Protein AF-A0A1J3JF20-F1 (afdb_monomer)

Radius of gyration: 20.69 Å; Cα contacts (8 Å, |Δi|>4): 170; chains: 1; bounding box: 54×25×64 Å

Foldseek 3Di:
DVVVVVLVVLVLLLVLLVLLLVLLQPQKDKDWDQPDQDPNRGDIDIDMDHLVVDVLSVLLNVLSVVSSVVSVVVSVCVVPPPDDDDPVVVVVVNVVVVVVSLVSNVVSLVSLVVVLCCQCPN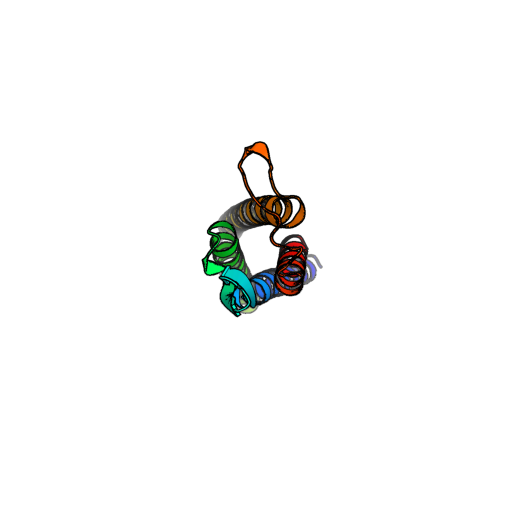DVVVPRDHNCVPVVVSSVSSVSSSVSSVD

Solvent-accessible surface area (backbone atoms only — not comparable to full-atom values): 8088 Å² total; per-residue (Å²): 117,68,64,65,54,52,52,52,52,40,54,48,52,24,51,30,19,44,50,18,23,50,43,36,70,68,34,57,42,76,47,78,39,74,78,46,64,64,90,90,49,72,42,70,46,78,49,71,54,46,36,82,82,38,68,42,49,45,49,30,30,52,37,23,49,53,45,21,50,50,33,50,50,52,51,48,46,61,70,74,53,82,83,79,75,68,63,67,65,56,52,51,53,49,53,52,51,51,51,51,43,53,52,46,40,50,54,24,48,52,44,35,50,53,54,48,49,38,27,64,70,27,37,79,92,78,69,39,68,57,43,33,91,79,40,46,68,44,44,52,42,44,50,53,18,49,53,32,62,75,106

InterPro domains:
  IPR006459 Casparian strip membrane protein [TIGR01569] (7-151)
  IPR006702 Casparian strip membrane protein domain [PF04535] (4-151)
  IPR044173 Casparian strip membrane protein/CASP-like protein [PTHR36488] (7-150)

Structure (mmCIF, N/CA/C/O backbone):
data_AF-A0A1J3JF20-F1
#
_entry.id   AF-A0A1J3JF20-F1
#
loop_
_atom_site.group_PDB
_atom_site.id
_atom_site.type_symbol
_atom_site.label_atom_id
_atom_site.label_alt_id
_atom_site.label_comp_id
_atom_site.label_asym_id
_atom_site.label_entity_id
_atom_site.label_seq_id
_atom_site.pdbx_PDB_ins_code
_atom_site.Cartn_x
_atom_site.Cartn_y
_atom_site.Cartn_z
_atom_site.occupancy
_atom_site.B_iso_or_equiv
_atom_site.auth_seq_id
_atom_site.auth_comp_id
_atom_site.auth_asym_id
_atom_site.auth_atom_id
_atom_site.pdbx_PDB_model_num
ATOM 1 N N . LYS A 1 1 ? -24.031 -6.033 21.534 1.00 54.97 1 LYS A N 1
ATOM 2 C CA . LYS A 1 1 ? -23.790 -6.689 20.221 1.00 54.97 1 LYS A CA 1
ATOM 3 C C . LYS A 1 1 ? -22.855 -5.854 19.329 1.00 54.97 1 LYS A C 1
ATOM 5 O O . LYS A 1 1 ? -21.860 -6.410 18.889 1.00 54.97 1 LYS A O 1
ATOM 10 N N . SER A 1 2 ? -23.063 -4.533 19.178 1.00 74.88 2 SER A N 1
ATOM 11 C CA . SER A 1 2 ? -22.213 -3.661 18.331 1.00 74.88 2 SER A CA 1
ATOM 12 C C . SER A 1 2 ? -20.731 -3.578 18.704 1.00 74.88 2 SER A C 1
ATOM 14 O O . SER A 1 2 ? -19.902 -3.509 17.810 1.00 74.88 2 SER A O 1
ATOM 16 N N . TRP A 1 3 ? -20.364 -3.630 19.992 1.00 76.25 3 TRP A N 1
ATOM 17 C CA . TRP A 1 3 ? -18.948 -3.551 20.390 1.00 76.25 3 TRP A CA 1
ATOM 18 C C . TRP A 1 3 ? -18.120 -4.689 19.783 1.00 76.25 3 TRP A C 1
ATOM 20 O O . TRP A 1 3 ? -17.090 -4.428 19.173 1.00 76.25 3 TRP A O 1
ATOM 30 N N . LYS A 1 4 ? -18.559 -5.949 19.926 1.00 82.94 4 LYS A N 1
ATOM 31 C CA . LYS A 1 4 ? -17.808 -7.116 19.425 1.00 82.94 4 LYS A CA 1
ATOM 32 C C . LYS A 1 4 ? -17.597 -7.055 17.907 1.00 82.94 4 LYS A C 1
ATOM 34 O O . LYS A 1 4 ? -16.527 -7.418 17.440 1.00 82.94 4 LYS A O 1
ATOM 39 N N . LEU A 1 5 ? -18.591 -6.553 17.168 1.00 86.69 5 LEU A N 1
ATOM 40 C CA . LEU A 1 5 ? -18.493 -6.329 15.722 1.00 86.69 5 LEU A CA 1
ATOM 41 C C . LEU A 1 5 ? -17.455 -5.252 15.387 1.00 86.69 5 LEU A C 1
ATOM 43 O O . LEU A 1 5 ? -16.599 -5.473 14.540 1.00 86.69 5 LEU A O 1
ATOM 47 N N . LEU A 1 6 ? -17.486 -4.122 16.096 1.00 84.69 6 LEU A N 1
ATOM 48 C CA . LEU A 1 6 ? -16.543 -3.022 15.887 1.00 84.69 6 LEU A CA 1
ATOM 49 C C . LEU A 1 6 ? -15.099 -3.432 16.212 1.00 84.69 6 LEU A C 1
ATOM 51 O O . LEU A 1 6 ? -14.178 -3.069 15.489 1.00 84.69 6 LEU A O 1
ATOM 55 N N . LEU A 1 7 ? -14.907 -4.238 17.259 1.00 86.94 7 LEU A N 1
ATOM 56 C CA . LEU A 1 7 ? -13.605 -4.816 17.592 1.00 86.94 7 LEU A CA 1
ATOM 57 C C . LEU A 1 7 ? -13.111 -5.760 16.482 1.00 86.94 7 LEU A C 1
ATOM 59 O O . LEU A 1 7 ? -11.956 -5.669 16.080 1.00 86.94 7 LEU A O 1
ATOM 63 N N . GLY A 1 8 ? -13.987 -6.630 15.967 1.00 90.06 8 GLY A N 1
ATOM 64 C CA . GLY A 1 8 ? -13.663 -7.522 14.851 1.00 90.06 8 GLY A CA 1
ATOM 65 C C . GLY A 1 8 ? -13.237 -6.758 13.597 1.00 90.06 8 GLY A C 1
ATOM 66 O O . GLY A 1 8 ? -12.216 -7.092 13.003 1.00 90.06 8 GLY A O 1
ATOM 67 N N . LEU A 1 9 ? -13.954 -5.683 13.253 1.00 90.06 9 LEU A N 1
ATOM 68 C CA . LEU A 1 9 ? -13.617 -4.824 12.116 1.00 90.06 9 LEU A CA 1
ATOM 69 C C . LEU A 1 9 ? -12.249 -4.149 12.286 1.00 90.06 9 LEU A C 1
ATOM 71 O O . LEU A 1 9 ? -11.466 -4.118 11.344 1.00 90.06 9 LEU A O 1
ATOM 75 N N . ARG A 1 10 ? -11.923 -3.651 13.488 1.00 90.62 10 ARG A N 1
ATOM 76 C CA . ARG A 1 10 ? -10.609 -3.039 13.754 1.00 90.62 10 ARG A CA 1
ATOM 77 C C . ARG A 1 10 ? -9.464 -4.039 13.658 1.00 90.62 10 ARG A C 1
ATOM 79 O O . ARG A 1 10 ? -8.410 -3.692 13.139 1.00 90.62 10 ARG A O 1
ATOM 86 N N . ILE A 1 11 ? -9.662 -5.267 14.140 1.00 92.56 11 ILE A N 1
ATOM 87 C CA . ILE A 1 11 ? -8.659 -6.334 14.014 1.00 92.56 11 ILE A CA 1
ATOM 88 C C . ILE A 1 11 ? -8.454 -6.685 12.540 1.00 92.56 11 ILE A C 1
ATOM 90 O O . ILE A 1 11 ? -7.316 -6.792 12.095 1.00 92.56 11 ILE A O 1
ATOM 94 N N . PHE A 1 12 ? -9.540 -6.815 11.778 1.00 93.00 12 PHE A N 1
ATOM 95 C CA . PHE A 1 12 ? -9.461 -7.078 10.346 1.00 93.00 12 PHE A CA 1
ATOM 96 C C . PHE A 1 12 ? -8.708 -5.961 9.608 1.00 93.00 12 PHE A C 1
ATOM 98 O O . PHE A 1 12 ? -7.721 -6.243 8.934 1.00 93.00 12 PHE A O 1
ATOM 105 N N . ALA A 1 13 ? -9.082 -4.697 9.834 1.00 92.19 13 ALA A N 1
ATOM 106 C CA . ALA A 1 13 ? -8.412 -3.539 9.240 1.00 92.19 13 ALA A CA 1
ATOM 107 C C . ALA A 1 13 ? -6.928 -3.444 9.643 1.00 92.19 13 ALA A C 1
ATOM 109 O O . ALA A 1 13 ? -6.071 -3.113 8.823 1.00 92.19 13 ALA A O 1
ATOM 110 N N . PHE A 1 14 ? -6.595 -3.768 10.897 1.00 93.44 14 PHE A N 1
ATOM 111 C CA . PHE A 1 14 ? -5.213 -3.832 11.372 1.00 93.44 14 PHE A CA 1
ATOM 112 C C . PHE A 1 14 ? -4.394 -4.873 10.603 1.00 93.44 14 PHE A C 1
ATOM 114 O O . PHE A 1 14 ? -3.303 -4.563 10.132 1.00 93.44 14 PHE A O 1
ATOM 121 N N . VAL A 1 15 ? -4.923 -6.091 10.455 1.00 94.62 15 VAL A N 1
ATOM 122 C CA . VAL A 1 15 ? -4.239 -7.178 9.741 1.00 94.62 15 VAL A CA 1
ATOM 123 C C . VAL A 1 15 ? -4.104 -6.850 8.255 1.00 94.62 15 VAL A C 1
ATOM 125 O O . VAL A 1 15 ? -3.028 -7.048 7.697 1.00 94.62 15 VAL A O 1
ATOM 128 N N . ALA A 1 16 ? -5.152 -6.311 7.630 1.00 93.81 16 ALA A N 1
ATOM 129 C CA . ALA A 1 16 ? -5.163 -5.942 6.217 1.00 93.81 16 ALA A CA 1
ATOM 130 C C . ALA A 1 16 ? -4.109 -4.867 5.896 1.00 93.81 16 ALA A C 1
ATOM 132 O O . ALA A 1 16 ? -3.237 -5.078 5.051 1.00 93.81 16 ALA A O 1
ATOM 133 N N . THR A 1 17 ? -4.110 -3.759 6.645 1.00 93.81 17 THR A N 1
ATOM 134 C CA . THR A 1 17 ? -3.141 -2.660 6.466 1.00 93.81 17 THR A CA 1
ATOM 135 C C . THR A 1 17 ? -1.711 -3.079 6.808 1.00 93.81 17 THR A C 1
ATOM 137 O O . THR A 1 17 ? -0.770 -2.707 6.104 1.00 93.81 17 THR A O 1
ATOM 140 N N . LEU A 1 18 ? -1.521 -3.911 7.838 1.00 94.50 18 LEU A N 1
ATOM 141 C CA . LEU A 1 18 ? -0.205 -4.451 8.181 1.00 94.50 18 LEU A CA 1
ATOM 142 C C . LEU A 1 18 ? 0.325 -5.378 7.079 1.00 94.50 18 LEU A C 1
ATOM 144 O O . LEU A 1 18 ? 1.479 -5.247 6.672 1.00 94.50 18 LEU A O 1
ATOM 148 N N . ALA A 1 19 ? -0.511 -6.281 6.564 1.00 94.69 19 ALA A N 1
ATOM 149 C CA . ALA A 1 19 ? -0.147 -7.163 5.461 1.00 94.69 19 ALA A CA 1
ATOM 150 C C . ALA A 1 19 ? 0.207 -6.357 4.202 1.00 94.69 19 ALA A C 1
ATOM 152 O O . ALA A 1 19 ? 1.255 -6.597 3.604 1.00 94.69 19 ALA A O 1
ATOM 153 N N . ALA A 1 20 ? -0.600 -5.352 3.850 1.00 93.75 20 ALA A N 1
ATOM 154 C CA . ALA A 1 20 ? 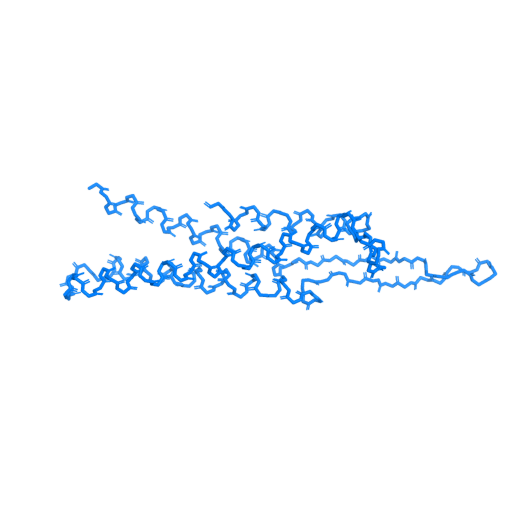-0.333 -4.456 2.726 1.00 93.75 20 ALA A CA 1
ATOM 155 C C . ALA A 1 20 ? 1.021 -3.737 2.865 1.00 93.75 20 ALA A C 1
ATOM 157 O O . ALA A 1 20 ? 1.820 -3.715 1.924 1.00 93.75 20 ALA A O 1
ATOM 158 N N . ALA A 1 21 ? 1.315 -3.195 4.052 1.00 94.19 21 ALA A N 1
ATOM 159 C CA . ALA A 1 21 ? 2.586 -2.534 4.336 1.00 94.19 21 ALA A CA 1
ATOM 160 C C . ALA A 1 21 ? 3.780 -3.497 4.245 1.00 94.19 21 ALA A C 1
ATOM 162 O O . ALA A 1 21 ? 4.804 -3.155 3.649 1.00 94.19 21 ALA A O 1
ATOM 163 N N . ILE A 1 22 ? 3.665 -4.705 4.803 1.00 93.12 22 ILE A N 1
ATOM 164 C CA . ILE A 1 22 ? 4.735 -5.712 4.781 1.00 93.12 22 ILE A CA 1
ATOM 165 C C . ILE A 1 22 ? 5.010 -6.172 3.348 1.00 93.12 22 ILE A C 1
ATOM 167 O O . ILE A 1 22 ? 6.158 -6.139 2.908 1.00 93.12 22 ILE A O 1
ATOM 171 N N . VAL A 1 23 ? 3.973 -6.550 2.596 1.00 93.56 23 VAL A N 1
ATOM 172 C CA . VAL A 1 23 ? 4.133 -7.033 1.216 1.00 93.56 23 VAL A CA 1
ATOM 173 C C . VAL A 1 23 ? 4.776 -5.955 0.343 1.00 93.56 23 VAL A C 1
ATOM 175 O O . VAL A 1 23 ? 5.727 -6.247 -0.379 1.00 93.56 23 VAL A O 1
ATOM 178 N N . MET A 1 24 ? 4.329 -4.698 0.449 1.00 91.88 24 MET A N 1
ATOM 179 C CA . MET A 1 24 ? 4.904 -3.605 -0.338 1.00 91.88 24 MET A CA 1
ATOM 180 C C . MET A 1 24 ? 6.329 -3.230 0.108 1.00 91.88 24 MET A C 1
ATOM 182 O O . MET A 1 24 ? 7.189 -2.992 -0.736 1.00 91.88 24 MET A O 1
ATOM 186 N N . SER A 1 25 ? 6.618 -3.199 1.413 1.00 90.69 25 SER A N 1
ATOM 187 C CA . SER A 1 25 ? 7.952 -2.836 1.933 1.00 90.69 25 SER A CA 1
ATOM 188 C C . SER A 1 25 ? 9.024 -3.892 1.656 1.00 90.69 25 SER A C 1
ATOM 190 O O . SER A 1 25 ? 10.200 -3.566 1.497 1.00 90.69 25 SER A O 1
ATOM 192 N N . LEU A 1 26 ? 8.638 -5.162 1.555 1.00 89.38 26 LEU A N 1
ATOM 193 C CA . LEU A 1 26 ? 9.545 -6.239 1.166 1.00 89.38 26 LEU A CA 1
ATOM 194 C C . LEU A 1 26 ? 9.635 -6.410 -0.355 1.00 89.38 26 LEU A C 1
ATOM 196 O O . LEU A 1 26 ? 10.425 -7.231 -0.830 1.00 89.38 26 LEU A O 1
ATOM 200 N N . ASN A 1 27 ? 8.876 -5.623 -1.125 1.00 88.38 27 ASN A N 1
ATOM 201 C CA . ASN A 1 27 ? 8.810 -5.761 -2.567 1.00 88.38 27 ASN A CA 1
ATOM 202 C C . ASN A 1 27 ? 10.106 -5.287 -3.243 1.00 88.38 27 ASN A C 1
ATOM 204 O O . ASN A 1 27 ? 10.416 -4.089 -3.327 1.00 88.38 27 ASN A O 1
ATOM 208 N N . LYS A 1 28 ? 10.875 -6.257 -3.733 1.00 86.19 28 LYS A N 1
ATOM 209 C CA . LYS A 1 28 ? 12.097 -6.050 -4.504 1.00 86.19 28 LYS A CA 1
ATOM 210 C C . LYS A 1 28 ? 12.261 -7.168 -5.524 1.00 86.19 28 LYS A C 1
ATOM 212 O O . LYS A 1 28 ? 12.040 -8.335 -5.213 1.00 86.19 28 LYS A O 1
ATOM 217 N N . GLU A 1 29 ? 12.720 -6.817 -6.714 1.00 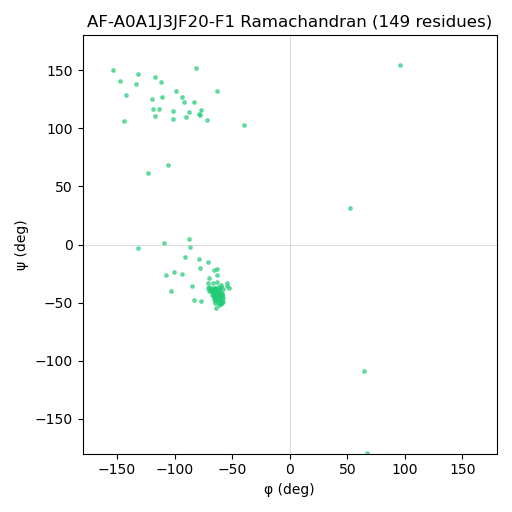80.06 29 GLU A N 1
ATOM 218 C CA . GLU A 1 29 ? 13.067 -7.781 -7.750 1.00 80.06 29 GLU A CA 1
ATOM 219 C C . GLU A 1 29 ? 14.307 -7.300 -8.506 1.00 80.06 29 GLU A C 1
ATOM 221 O O . GLU A 1 29 ? 14.378 -6.161 -8.970 1.00 80.06 29 GLU A O 1
ATOM 226 N N . THR A 1 30 ? 15.307 -8.172 -8.621 1.00 79.12 30 THR A N 1
ATOM 227 C CA . THR A 1 30 ? 16.558 -7.888 -9.329 1.00 79.12 30 THR A CA 1
ATOM 228 C C . THR A 1 30 ? 16.622 -8.737 -10.588 1.00 79.12 30 THR A C 1
ATOM 230 O O . THR A 1 30 ? 16.505 -9.960 -10.516 1.00 79.12 30 THR A O 1
ATOM 233 N N . LYS A 1 31 ? 16.845 -8.106 -11.742 1.00 72.75 31 LYS A N 1
ATOM 234 C CA . LYS A 1 31 ? 16.977 -8.794 -13.031 1.00 72.75 31 LYS A CA 1
ATOM 235 C C . LYS A 1 31 ? 18.188 -8.275 -13.797 1.00 72.75 31 LYS A C 1
ATOM 237 O O . LYS A 1 31 ? 18.457 -7.077 -13.834 1.00 72.75 31 LYS A O 1
ATOM 242 N N . THR A 1 32 ? 18.932 -9.189 -14.410 1.00 68.00 32 THR A N 1
ATOM 243 C CA . THR A 1 32 ? 20.053 -8.874 -15.299 1.00 68.00 32 THR A CA 1
ATOM 244 C C . THR A 1 32 ? 19.552 -8.793 -16.737 1.00 68.00 32 THR A C 1
ATOM 246 O O . THR A 1 32 ? 18.971 -9.739 -17.261 1.00 68.00 32 THR A O 1
ATOM 249 N N . PHE A 1 33 ? 19.768 -7.654 -17.386 1.00 64.38 33 PHE A N 1
ATOM 250 C CA . PHE A 1 33 ? 19.379 -7.403 -18.770 1.00 64.38 33 PHE A CA 1
ATOM 251 C C . PHE A 1 33 ? 20.610 -7.156 -19.623 1.00 64.38 33 PHE A C 1
ATOM 253 O O . PHE A 1 33 ? 21.554 -6.517 -19.176 1.00 64.38 33 PHE A O 1
ATOM 260 N N . VAL A 1 34 ? 20.590 -7.612 -20.870 1.00 63.78 34 VAL A N 1
ATOM 261 C CA . VAL A 1 34 ? 21.594 -7.205 -21.857 1.00 63.78 34 VAL A CA 1
ATOM 262 C C . VAL A 1 34 ? 21.199 -5.816 -22.361 1.00 63.78 34 VAL A C 1
ATOM 264 O O . VAL A 1 34 ? 20.144 -5.666 -22.972 1.00 63.78 34 VAL A O 1
ATOM 267 N N . VAL A 1 35 ? 21.990 -4.792 -22.046 1.00 64.56 35 VAL A N 1
ATOM 268 C CA . VAL A 1 35 ? 21.680 -3.380 -22.362 1.00 64.56 35 VAL A CA 1
ATOM 269 C C . VAL A 1 35 ? 22.304 -2.932 -23.675 1.00 64.56 35 VAL A C 1
ATOM 271 O O . VAL A 1 35 ? 21.808 -2.008 -24.309 1.00 64.56 35 VAL A O 1
ATOM 274 N N . ALA A 1 36 ? 23.395 -3.579 -24.076 1.00 58.75 36 ALA A N 1
ATOM 275 C CA . ALA A 1 36 ? 24.083 -3.320 -25.329 1.00 58.75 36 ALA A CA 1
ATOM 276 C C . ALA A 1 36 ? 24.821 -4.585 -25.767 1.00 58.75 36 ALA A C 1
ATOM 278 O O . ALA A 1 36 ? 25.264 -5.367 -24.931 1.00 58.75 36 ALA A O 1
ATOM 279 N N . THR A 1 37 ? 24.975 -4.778 -27.072 1.00 56.78 37 THR A N 1
ATOM 280 C CA . THR A 1 37 ? 25.882 -5.790 -27.622 1.00 56.78 37 THR A CA 1
ATOM 281 C C . THR A 1 37 ? 26.908 -5.041 -28.456 1.00 56.78 37 THR A C 1
ATOM 283 O O . THR A 1 37 ? 26.532 -4.360 -29.407 1.00 56.78 37 THR A O 1
ATOM 286 N N . ILE A 1 38 ? 28.182 -5.102 -28.066 1.00 62.81 38 ILE A N 1
ATOM 287 C CA . ILE A 1 38 ? 29.283 -4.484 -28.817 1.00 62.81 38 ILE A CA 1
ATOM 288 C C . ILE A 1 38 ? 29.965 -5.616 -29.586 1.00 62.81 38 ILE A C 1
ATOM 290 O O . ILE A 1 38 ? 30.594 -6.488 -28.986 1.00 62.81 38 ILE A O 1
ATOM 294 N N . GLY A 1 39 ? 29.774 -5.652 -30.906 1.00 73.50 39 GLY A N 1
ATOM 295 C CA . GLY A 1 39 ? 30.201 -6.783 -31.736 1.00 73.50 39 GLY A CA 1
ATOM 296 C C . GLY A 1 39 ? 29.434 -8.063 -31.380 1.00 73.50 39 GLY A C 1
ATOM 297 O O . GLY A 1 39 ? 28.242 -8.157 -31.652 1.00 73.50 39 GLY A O 1
ATOM 298 N N . THR A 1 40 ? 30.107 -9.033 -30.751 1.00 65.62 40 THR A N 1
ATOM 299 C CA . THR A 1 40 ? 29.553 -10.329 -30.297 1.00 65.62 40 THR A CA 1
ATOM 300 C C . THR A 1 40 ? 29.425 -10.455 -28.771 1.00 65.62 40 THR A C 1
ATOM 302 O O . THR A 1 40 ? 28.988 -11.496 -28.280 1.00 65.62 40 THR A O 1
ATOM 305 N N . ILE A 1 41 ? 29.788 -9.421 -28.000 1.00 61.41 41 ILE A N 1
ATOM 306 C CA . ILE A 1 41 ? 29.838 -9.483 -26.531 1.00 61.41 41 ILE A CA 1
ATOM 307 C C . ILE A 1 41 ? 28.592 -8.801 -25.934 1.00 61.41 41 ILE A C 1
ATOM 309 O O . ILE A 1 41 ? 28.435 -7.584 -26.084 1.00 61.41 41 ILE A O 1
ATOM 313 N N . PRO A 1 42 ? 27.699 -9.540 -25.243 1.00 63.94 42 PRO A N 1
ATOM 314 C CA . PRO A 1 42 ? 26.530 -8.959 -24.590 1.00 63.94 42 PRO A CA 1
ATOM 315 C C . PRO A 1 42 ? 26.918 -8.260 -23.275 1.00 63.94 42 PRO A C 1
ATOM 317 O O . PRO A 1 42 ? 27.322 -8.903 -22.305 1.00 63.94 42 PRO A O 1
ATOM 320 N N . ILE A 1 43 ? 26.742 -6.940 -23.215 1.00 68.56 43 ILE A N 1
ATOM 321 C CA . ILE A 1 43 ? 26.904 -6.116 -22.013 1.00 68.56 43 ILE A CA 1
ATOM 322 C C . ILE A 1 43 ? 25.658 -6.291 -21.142 1.00 68.56 43 ILE A C 1
ATOM 324 O O . ILE A 1 43 ? 24.566 -5.844 -21.502 1.00 68.56 43 ILE A O 1
ATOM 328 N N . LYS A 1 44 ? 25.806 -6.942 -19.987 1.00 65.75 44 LYS A N 1
ATOM 329 C CA . LYS A 1 44 ? 24.717 -7.157 -19.025 1.00 65.75 44 LYS A CA 1
ATOM 330 C C . LYS A 1 44 ? 24.718 -6.040 -17.978 1.00 65.75 44 LYS A C 1
ATOM 332 O O . LYS A 1 44 ? 25.735 -5.842 -17.325 1.00 65.75 44 LYS A O 1
ATOM 337 N N . ALA A 1 45 ? 23.595 -5.357 -17.766 1.00 66.12 45 ALA A N 1
ATOM 338 C CA . ALA A 1 45 ? 23.367 -4.552 -16.568 1.00 66.12 45 ALA A CA 1
ATOM 339 C C . ALA A 1 45 ? 22.288 -5.166 -15.689 1.00 66.12 45 ALA A C 1
ATOM 341 O O . ALA A 1 45 ? 21.247 -5.639 -16.144 1.00 66.12 45 ALA A O 1
ATOM 342 N N . THR A 1 46 ? 22.547 -5.112 -14.395 1.00 67.19 46 THR A N 1
ATOM 343 C CA . THR A 1 46 ? 21.639 -5.576 -13.359 1.00 67.19 46 THR A CA 1
ATOM 344 C C . THR A 1 46 ? 20.735 -4.419 -12.954 1.00 67.19 46 THR A C 1
ATOM 346 O O . THR A 1 46 ? 21.195 -3.465 -12.332 1.00 67.19 46 THR A O 1
ATOM 349 N N . LEU A 1 47 ? 19.452 -4.485 -13.302 1.00 72.88 47 LEU A N 1
ATOM 350 C CA . LEU A 1 47 ? 18.456 -3.512 -12.861 1.00 72.88 47 LEU A CA 1
ATOM 351 C C . LEU A 1 47 ? 17.695 -4.084 -11.667 1.00 72.88 47 LEU A C 1
ATOM 353 O O . LEU A 1 47 ? 17.243 -5.229 -11.682 1.00 72.88 47 LEU A O 1
ATOM 357 N N . THR A 1 48 ? 17.566 -3.272 -10.622 1.00 74.56 48 THR A N 1
ATOM 358 C CA . THR A 1 48 ? 16.828 -3.642 -9.414 1.00 74.56 48 THR A CA 1
ATOM 359 C C . THR A 1 48 ? 15.597 -2.760 -9.288 1.00 74.56 48 THR A C 1
ATOM 361 O O . THR A 1 48 ? 15.720 -1.551 -9.108 1.00 74.56 48 THR A O 1
ATOM 364 N N . ALA A 1 49 ? 14.415 -3.365 -9.352 1.00 75.62 49 ALA A N 1
ATOM 365 C CA . ALA A 1 49 ? 13.171 -2.721 -8.969 1.00 75.62 49 ALA A CA 1
ATOM 366 C C . ALA A 1 49 ? 13.010 -2.849 -7.448 1.00 75.62 49 ALA A C 1
ATOM 368 O O . ALA A 1 49 ? 13.041 -3.949 -6.896 1.00 75.62 49 ALA A O 1
ATOM 369 N N . LYS A 1 50 ? 12.874 -1.717 -6.756 1.00 77.75 50 LYS A N 1
ATOM 370 C CA . LYS A 1 50 ? 12.589 -1.654 -5.315 1.00 77.75 50 LYS A CA 1
ATOM 371 C C . LYS A 1 50 ? 11.453 -0.679 -5.082 1.00 77.75 50 LYS A C 1
ATOM 373 O O . LYS A 1 50 ? 11.417 0.367 -5.734 1.00 77.75 50 LYS A O 1
ATOM 378 N N . PHE A 1 51 ? 10.626 -0.951 -4.075 1.00 79.31 51 PHE A N 1
ATOM 379 C CA . PHE A 1 51 ? 9.551 -0.036 -3.684 1.00 79.31 51 PHE A CA 1
ATOM 380 C C . PHE A 1 51 ? 10.067 1.389 -3.394 1.00 79.31 51 PHE A C 1
ATOM 382 O O . PHE A 1 51 ? 9.427 2.369 -3.763 1.00 79.31 51 PHE A O 1
ATOM 389 N N . GLN A 1 52 ? 11.273 1.513 -2.823 1.00 82.38 52 GLN A N 1
ATOM 390 C CA . GLN A 1 52 ? 11.898 2.793 -2.460 1.00 82.38 52 GLN A CA 1
ATOM 391 C C . GLN A 1 52 ? 12.188 3.712 -3.652 1.00 82.38 52 GLN A C 1
ATOM 393 O O . GLN A 1 52 ? 12.341 4.915 -3.466 1.00 82.38 52 GLN A O 1
ATOM 398 N N . HIS A 1 53 ? 12.267 3.174 -4.873 1.00 86.81 53 HIS A N 1
ATOM 399 C CA . HIS A 1 53 ? 12.505 3.985 -6.067 1.00 86.81 53 HIS A CA 1
ATOM 400 C C . HIS A 1 53 ? 11.248 4.714 -6.555 1.00 86.81 53 HIS A C 1
ATOM 402 O O . HIS A 1 53 ? 11.355 5.610 -7.387 1.00 86.81 53 HIS A O 1
ATOM 408 N N . THR A 1 54 ? 10.064 4.360 -6.043 1.00 87.94 54 THR A N 1
ATOM 409 C CA . THR A 1 54 ? 8.796 4.992 -6.423 1.00 87.94 54 THR A CA 1
ATOM 410 C C . THR A 1 54 ? 8.179 5.679 -5.203 1.00 87.94 54 THR A C 1
ATOM 412 O O . THR A 1 54 ? 7.688 4.994 -4.303 1.00 87.94 54 THR A O 1
ATOM 415 N N . PRO A 1 55 ? 8.134 7.024 -5.164 1.00 90.88 55 PRO A N 1
ATOM 416 C CA . PRO A 1 55 ? 7.606 7.768 -4.018 1.00 90.88 55 PRO A CA 1
ATOM 417 C C . PRO A 1 55 ? 6.179 7.371 -3.613 1.00 90.88 55 PRO A C 1
ATOM 419 O O . PRO A 1 55 ? 5.866 7.343 -2.426 1.00 90.88 55 PRO A O 1
ATOM 422 N N . ALA A 1 56 ? 5.331 6.992 -4.576 1.00 92.88 56 ALA A N 1
ATOM 423 C CA . ALA A 1 56 ? 3.971 6.524 -4.300 1.00 92.88 56 ALA A CA 1
ATOM 424 C C . ALA A 1 56 ? 3.943 5.233 -3.461 1.00 92.88 56 ALA A C 1
ATOM 426 O O . ALA A 1 56 ? 3.130 5.110 -2.548 1.00 92.88 56 ALA A O 1
ATOM 427 N N . PHE A 1 57 ? 4.851 4.286 -3.725 1.00 92.50 57 PHE A N 1
ATOM 428 C CA . PHE A 1 57 ? 4.938 3.038 -2.960 1.00 92.50 57 PHE A CA 1
ATOM 429 C C . PHE A 1 57 ? 5.457 3.292 -1.541 1.00 92.50 57 PHE A C 1
ATOM 431 O O . PHE A 1 57 ? 4.965 2.693 -0.589 1.00 92.50 57 PHE A O 1
ATOM 438 N N . VAL A 1 58 ? 6.396 4.230 -1.376 1.00 94.31 58 VAL A N 1
ATOM 439 C CA . VAL A 1 58 ? 6.866 4.665 -0.050 1.00 94.31 58 VAL A CA 1
ATOM 440 C C . VAL A 1 58 ? 5.733 5.320 0.743 1.00 94.31 58 VAL A C 1
ATOM 442 O O . VAL A 1 58 ? 5.503 4.951 1.893 1.00 94.31 58 VAL A O 1
ATOM 445 N N . PHE A 1 59 ? 4.988 6.240 0.125 1.00 95.44 59 PHE A N 1
ATOM 446 C CA . PHE A 1 59 ? 3.838 6.893 0.753 1.00 95.44 59 PHE A CA 1
ATOM 447 C C . PHE A 1 59 ? 2.770 5.882 1.190 1.00 95.44 59 PHE A C 1
ATOM 449 O O . PHE A 1 59 ? 2.269 5.963 2.308 1.00 95.44 59 PHE A O 1
ATOM 456 N N . PHE A 1 60 ? 2.486 4.877 0.361 1.00 96.00 60 PHE A N 1
ATOM 457 C CA . PHE A 1 60 ? 1.572 3.786 0.696 1.00 96.00 60 PHE A CA 1
ATOM 458 C C . PHE A 1 60 ? 2.004 2.964 1.902 1.00 96.00 60 PHE A C 1
ATOM 460 O O . PHE A 1 60 ? 1.173 2.677 2.765 1.00 96.00 60 PHE A O 1
ATOM 467 N N . VAL A 1 61 ? 3.287 2.608 1.997 1.00 95.75 61 VAL A N 1
ATOM 468 C CA . VAL A 1 61 ? 3.811 1.892 3.167 1.00 95.75 61 VAL A CA 1
ATOM 469 C C . VAL A 1 61 ? 3.647 2.748 4.423 1.00 95.75 61 VAL A C 1
ATOM 471 O O . VAL A 1 61 ? 3.122 2.261 5.420 1.00 95.75 61 VAL A O 1
ATOM 474 N N . ILE A 1 62 ? 4.029 4.028 4.370 1.00 96.06 62 ILE A N 1
ATOM 475 C CA . ILE A 1 62 ? 3.918 4.944 5.517 1.00 96.06 62 ILE A CA 1
ATOM 476 C C . ILE A 1 62 ? 2.455 5.094 5.957 1.00 96.06 62 ILE A C 1
ATOM 478 O O . ILE A 1 62 ? 2.156 4.933 7.140 1.00 96.06 62 ILE A O 1
ATOM 482 N N . ALA A 1 63 ? 1.540 5.338 5.016 1.00 96.25 63 ALA A N 1
ATOM 483 C CA . ALA A 1 63 ? 0.113 5.478 5.293 1.00 96.25 63 ALA A CA 1
ATOM 484 C C . ALA A 1 63 ? -0.467 4.223 5.966 1.00 96.25 63 ALA A C 1
ATOM 486 O O . ALA A 1 63 ? -1.104 4.323 7.014 1.00 96.25 63 ALA A O 1
ATOM 487 N N . ASN A 1 64 ? -0.198 3.033 5.421 1.00 95.75 64 ASN A N 1
ATOM 488 C CA . ASN A 1 64 ? -0.692 1.779 5.994 1.00 95.75 64 ASN A CA 1
ATOM 489 C C . ASN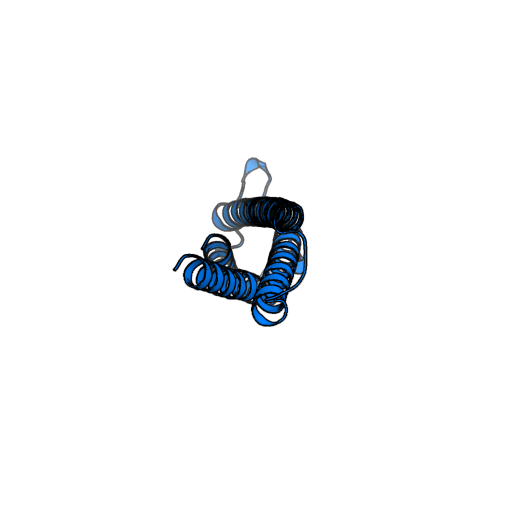 A 1 64 ? -0.102 1.496 7.385 1.00 95.75 64 ASN A C 1
ATOM 491 O O . ASN A 1 64 ? -0.825 1.035 8.266 1.00 95.75 64 ASN A O 1
ATOM 495 N N . VAL A 1 65 ? 1.175 1.818 7.624 1.00 96.12 65 VAL A N 1
ATOM 496 C CA . VAL A 1 65 ? 1.796 1.687 8.955 1.00 96.12 65 VAL A CA 1
ATOM 497 C C . VAL A 1 65 ? 1.136 2.624 9.970 1.00 96.12 65 VAL A C 1
ATOM 499 O O . VAL A 1 65 ? 0.829 2.191 11.081 1.00 96.12 65 VAL A O 1
ATOM 502 N N . MET A 1 66 ? 0.862 3.880 9.601 1.00 95.00 66 MET A N 1
ATOM 503 C CA . MET A 1 66 ? 0.161 4.829 10.476 1.00 95.00 66 MET A CA 1
ATOM 504 C C . MET A 1 66 ? -1.243 4.335 10.843 1.00 95.00 66 MET A C 1
ATOM 506 O O . MET A 1 66 ? -1.621 4.357 12.016 1.00 95.00 66 MET A O 1
ATOM 510 N N . VAL A 1 67 ? -2.000 3.836 9.864 1.00 94.81 67 VAL A N 1
ATOM 511 C CA . VAL A 1 67 ? -3.353 3.309 10.099 1.00 94.81 67 VAL A CA 1
ATOM 512 C C . VAL A 1 67 ? -3.332 2.015 10.909 1.00 94.81 67 VAL A C 1
ATOM 514 O O . VAL A 1 67 ? -4.180 1.821 11.784 1.00 94.81 67 VAL A O 1
ATOM 517 N N . SER A 1 68 ? -2.349 1.148 10.681 1.00 94.56 68 SER A N 1
ATOM 518 C CA . SER A 1 68 ? -2.132 -0.058 11.480 1.00 94.56 68 SER A CA 1
ATOM 519 C C . SER A 1 68 ? -1.843 0.305 12.945 1.00 94.56 68 SER A C 1
ATOM 521 O O . SER A 1 68 ? -2.509 -0.195 13.854 1.00 94.56 68 SER A O 1
ATOM 523 N N . PHE A 1 69 ? -0.950 1.268 13.191 1.00 94.25 69 PHE A N 1
ATOM 524 C CA . PHE A 1 69 ? -0.662 1.767 14.537 1.00 94.25 69 PHE A CA 1
ATOM 525 C C . PHE A 1 69 ? -1.896 2.382 15.214 1.00 94.25 69 PHE A C 1
ATOM 527 O O . PHE A 1 69 ? -2.180 2.077 16.374 1.00 94.25 69 PHE A O 1
ATOM 534 N N . HIS A 1 70 ? -2.674 3.192 14.487 1.00 92.00 70 HIS A N 1
ATOM 535 C CA . HIS A 1 70 ? -3.931 3.749 14.993 1.00 92.00 70 HIS A CA 1
ATOM 536 C C . HIS A 1 70 ? -4.920 2.652 15.397 1.00 92.00 70 HIS A C 1
ATOM 538 O O . HIS A 1 70 ? -5.449 2.674 16.507 1.00 92.00 70 HIS A O 1
ATOM 544 N N . ASN A 1 71 ? -5.147 1.654 14.539 1.00 92.25 71 ASN A N 1
ATOM 545 C CA . ASN A 1 71 ? -6.055 0.553 14.859 1.00 92.25 71 ASN A CA 1
ATOM 546 C C . ASN A 1 71 ? -5.579 -0.250 16.073 1.00 92.25 71 ASN A C 1
ATOM 548 O O . ASN A 1 71 ? -6.398 -0.589 16.929 1.00 92.25 71 ASN A O 1
ATOM 552 N N . LEU A 1 72 ? -4.272 -0.494 16.197 1.00 93.00 72 LEU A N 1
ATOM 553 C CA . LEU A 1 72 ? -3.688 -1.162 17.357 1.00 93.00 72 LEU A CA 1
ATOM 554 C C . LEU A 1 72 ? -3.923 -0.368 18.650 1.00 93.00 72 LEU A C 1
ATOM 556 O O . LEU A 1 72 ? -4.361 -0.939 19.651 1.00 93.00 72 LEU A O 1
ATOM 560 N N . LEU A 1 73 ? -3.701 0.951 18.620 1.00 90.75 73 LEU A N 1
ATOM 561 C CA . LEU A 1 73 ? -3.965 1.840 19.751 1.00 90.75 73 LEU A CA 1
ATOM 562 C C . LEU A 1 73 ? -5.448 1.813 20.143 1.00 90.75 73 LEU A C 1
ATOM 564 O O . LEU A 1 73 ? -5.780 1.678 21.320 1.00 90.75 73 LEU A O 1
ATOM 568 N N . MET A 1 74 ? -6.348 1.874 19.161 1.00 88.50 74 MET A N 1
ATOM 569 C CA . MET A 1 74 ? -7.791 1.820 19.391 1.00 88.50 74 MET A CA 1
ATOM 570 C C . MET A 1 74 ? -8.237 0.487 20.005 1.00 88.50 74 MET A C 1
ATOM 572 O O . MET A 1 74 ? -9.059 0.483 20.924 1.00 88.50 74 MET A O 1
ATOM 576 N N . ILE A 1 75 ? -7.674 -0.637 19.552 1.00 89.56 75 ILE A N 1
ATOM 577 C CA . ILE A 1 75 ? -7.917 -1.965 20.134 1.00 89.56 75 ILE A CA 1
ATOM 578 C C . ILE A 1 75 ? -7.419 -2.009 21.584 1.00 89.56 75 ILE A C 1
ATOM 580 O O . ILE A 1 75 ? -8.159 -2.443 22.470 1.00 89.56 75 ILE A O 1
ATOM 584 N N . ALA A 1 76 ? -6.205 -1.516 21.850 1.00 88.81 76 ALA A N 1
ATOM 585 C CA . ALA A 1 76 ? -5.636 -1.477 23.194 1.00 88.81 76 ALA A CA 1
ATOM 586 C C . ALA A 1 76 ? -6.500 -0.636 24.147 1.00 88.81 76 ALA A C 1
ATOM 588 O O . ALA A 1 76 ? -6.913 -1.124 25.200 1.00 88.81 76 ALA A O 1
ATOM 589 N N . LEU A 1 77 ? -6.871 0.585 23.753 1.00 84.81 77 LEU A N 1
ATOM 590 C CA . LEU A 1 77 ? -7.754 1.451 24.541 1.00 84.81 77 LEU A CA 1
ATOM 591 C C . LEU A 1 77 ? -9.104 0.785 24.826 1.00 84.81 77 LEU A C 1
ATOM 593 O O . LEU A 1 77 ? -9.644 0.908 25.925 1.00 84.81 77 LEU A O 1
ATOM 597 N N . GLN A 1 78 ? -9.647 0.043 23.864 1.00 81.19 78 GLN A N 1
ATOM 598 C CA . GLN A 1 78 ? -10.917 -0.651 24.029 1.00 81.19 78 GLN A CA 1
ATOM 599 C C . GLN A 1 78 ? -10.816 -1.850 24.994 1.00 81.19 78 GLN A C 1
ATOM 601 O O . GLN A 1 78 ? -11.766 -2.126 25.728 1.00 81.19 78 GLN A O 1
ATOM 606 N N . ILE A 1 79 ? -9.676 -2.545 25.043 1.00 82.44 79 ILE A N 1
ATOM 607 C CA . ILE A 1 79 ? -9.440 -3.666 25.968 1.00 82.44 79 ILE A CA 1
ATOM 608 C C . ILE A 1 79 ? -9.140 -3.161 27.387 1.00 82.44 79 ILE A C 1
ATOM 610 O O . ILE A 1 79 ? -9.761 -3.632 28.343 1.00 82.44 79 ILE A O 1
ATOM 614 N N . PHE A 1 80 ? -8.223 -2.199 27.520 1.00 81.06 80 PHE A N 1
ATOM 615 C CA . PHE A 1 80 ? -7.698 -1.735 28.808 1.00 81.06 80 PHE A CA 1
ATOM 616 C C . PHE A 1 80 ? -8.573 -0.665 29.475 1.00 81.06 80 PHE A C 1
ATOM 618 O O . PHE A 1 80 ? -8.731 -0.662 30.695 1.00 81.06 80 PHE A O 1
ATOM 625 N N . SER A 1 81 ? -9.197 0.232 28.709 1.00 69.19 81 SER A N 1
ATOM 626 C CA . SER A 1 81 ? -9.931 1.381 29.253 1.00 69.19 81 SER A CA 1
ATOM 627 C C . SER A 1 81 ? -11.446 1.186 29.165 1.00 69.19 81 SER A C 1
ATOM 629 O O . SER A 1 81 ? -12.144 1.903 28.449 1.00 69.19 81 SER A O 1
ATOM 631 N N . ARG A 1 82 ? -11.994 0.241 29.944 1.00 60.50 82 ARG A N 1
ATOM 632 C CA . ARG A 1 82 ? -13.455 0.026 30.032 1.00 60.50 82 ARG A CA 1
ATOM 633 C C . ARG A 1 82 ? -14.221 1.130 30.779 1.00 60.50 82 ARG A C 1
ATOM 635 O O . ARG A 1 82 ? -15.446 1.151 30.684 1.00 60.50 82 ARG A O 1
ATOM 642 N N . LYS A 1 83 ? -13.548 2.003 31.546 1.00 57.69 83 LYS A N 1
ATOM 643 C CA . LYS A 1 83 ? -14.221 2.773 32.614 1.00 57.69 83 LYS A CA 1
ATOM 644 C C . LYS A 1 83 ? -13.975 4.286 32.683 1.00 57.69 83 LYS A C 1
ATOM 646 O O . LYS A 1 83 ? -14.610 4.913 33.520 1.00 57.69 83 LYS A O 1
ATOM 651 N N . LEU A 1 84 ? -13.131 4.897 31.850 1.00 50.94 84 LEU A N 1
ATOM 652 C CA . LEU A 1 84 ? -12.800 6.320 32.021 1.00 50.94 84 LEU A CA 1
ATOM 653 C C . LEU A 1 84 ? -13.172 7.190 30.809 1.00 50.94 84 LEU A C 1
ATOM 655 O O . LEU A 1 84 ? -12.689 6.962 29.699 1.00 50.94 84 LEU A O 1
ATOM 659 N N . GLU A 1 85 ? -13.966 8.221 31.123 1.00 55.66 85 GLU A N 1
ATOM 660 C CA . GLU A 1 85 ? -14.084 9.538 30.474 1.00 55.66 85 GLU A CA 1
ATOM 661 C C . GLU A 1 85 ? -15.178 9.802 29.421 1.00 55.66 85 GLU A C 1
ATOM 663 O O . GLU A 1 85 ? -15.718 8.899 28.780 1.00 55.66 85 GLU A O 1
ATOM 668 N N . ASN A 1 86 ? -15.529 11.095 29.314 1.00 58.91 86 ASN A N 1
ATOM 669 C CA . ASN A 1 86 ? -16.626 11.695 28.548 1.00 58.91 86 ASN A CA 1
ATOM 670 C C . ASN A 1 86 ? -16.831 11.044 27.170 1.00 58.91 86 ASN A C 1
ATOM 672 O O . ASN A 1 86 ? -16.125 11.336 26.202 1.00 58.91 86 ASN A O 1
ATOM 676 N N . LYS A 1 87 ? -17.865 10.194 27.073 1.00 68.62 87 LYS A N 1
ATOM 677 C CA . LYS A 1 87 ? -18.189 9.417 25.864 1.00 68.62 87 LYS A CA 1
ATOM 678 C C . LYS A 1 87 ? -18.302 10.278 24.604 1.00 68.62 87 LYS A C 1
ATOM 680 O O . LYS A 1 87 ? -17.867 9.829 23.552 1.00 68.62 87 LYS A O 1
ATOM 685 N N . GLY A 1 88 ? -18.855 11.490 24.706 1.00 72.75 88 GLY A N 1
ATOM 686 C CA . GLY A 1 88 ? -19.094 12.370 23.556 1.00 72.75 88 GLY A CA 1
ATOM 687 C C . GLY A 1 88 ? -17.812 12.817 22.849 1.00 72.75 88 GLY A C 1
ATOM 688 O O . GLY A 1 88 ? -17.655 12.573 21.657 1.00 72.75 88 GLY A O 1
ATOM 689 N N . PHE A 1 89 ? -16.865 13.404 23.589 1.00 75.94 89 PHE A N 1
ATOM 690 C CA . PHE A 1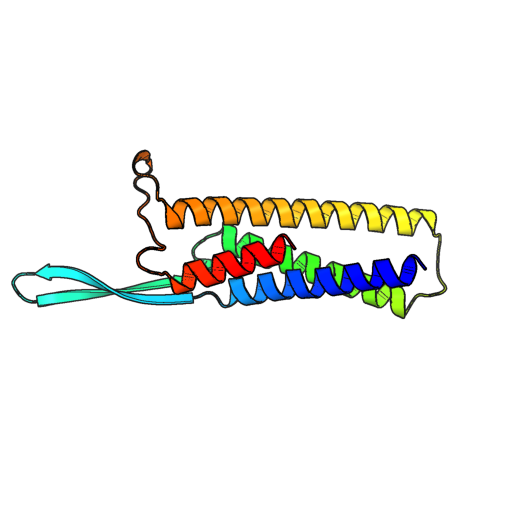 89 ? -15.609 13.903 23.014 1.00 75.94 89 PHE A CA 1
ATOM 691 C C . PHE A 1 89 ? -14.728 12.767 22.479 1.00 75.94 89 PHE A C 1
ATOM 693 O O . PHE A 1 89 ? -14.164 12.882 21.395 1.00 75.94 89 PHE A O 1
ATOM 700 N N . ARG A 1 90 ? -14.679 11.630 23.191 1.00 78.12 90 ARG A N 1
ATOM 701 C CA . ARG A 1 90 ? -13.947 10.437 22.740 1.00 78.12 90 ARG A CA 1
ATOM 702 C C . ARG A 1 90 ? -14.549 9.836 21.466 1.00 78.12 90 ARG A C 1
ATOM 704 O O . ARG A 1 90 ? -13.806 9.428 20.586 1.00 78.12 90 ARG A O 1
ATOM 711 N N . LEU A 1 91 ? -15.875 9.750 21.356 1.00 80.25 91 LEU A N 1
ATOM 712 C CA . LEU A 1 91 ? -16.520 9.231 20.144 1.00 80.25 91 LEU A CA 1
ATOM 713 C C . LEU A 1 91 ? -16.258 10.143 18.942 1.00 80.25 91 LEU A C 1
ATOM 715 O O . LEU A 1 91 ? -15.959 9.644 17.860 1.00 80.25 91 LEU A O 1
ATOM 719 N N . LEU A 1 92 ? -16.327 11.460 19.147 1.00 84.38 92 LEU A N 1
ATOM 720 C CA . LEU A 1 92 ? -16.075 12.439 18.095 1.00 84.38 92 LEU A CA 1
ATOM 721 C C . LEU A 1 92 ? -14.619 12.394 17.609 1.00 84.38 92 LEU A C 1
ATOM 723 O O . LEU A 1 92 ? -14.386 12.325 16.406 1.00 84.38 92 LEU A O 1
ATOM 727 N N . SER A 1 93 ? -13.641 12.387 18.521 1.00 84.00 93 SER A N 1
ATOM 728 C CA . SER A 1 93 ? -12.221 12.358 18.147 1.00 84.00 93 SER A CA 1
ATOM 729 C C . SER A 1 93 ? -11.843 11.076 17.405 1.00 84.00 93 SER A C 1
ATOM 731 O O . SER A 1 93 ? -11.121 11.129 16.412 1.00 84.00 93 SER A O 1
ATOM 733 N N . VAL A 1 94 ? -12.385 9.935 17.835 1.00 86.44 94 VAL A N 1
ATOM 734 C CA . VAL A 1 94 ? -12.190 8.643 17.168 1.00 86.44 94 VAL A CA 1
ATOM 735 C C . VAL A 1 94 ? -12.802 8.643 15.774 1.00 86.44 94 VAL A C 1
ATOM 737 O O . VAL A 1 94 ? -12.141 8.207 14.838 1.00 86.44 94 VAL A O 1
ATOM 740 N N . ALA A 1 95 ? -14.022 9.162 15.616 1.00 88.25 95 ALA A N 1
ATOM 741 C CA . ALA A 1 95 ? -14.670 9.242 14.310 1.00 88.25 95 ALA A CA 1
ATOM 742 C C . ALA A 1 95 ? -13.874 10.119 13.328 1.00 88.25 95 ALA A C 1
ATOM 744 O O . ALA A 1 95 ? -13.698 9.740 12.172 1.00 88.25 95 ALA A O 1
ATOM 745 N N . ILE A 1 96 ? -13.346 11.256 13.795 1.00 91.31 96 ILE A N 1
ATOM 746 C CA . ILE A 1 96 ? -12.507 12.143 12.978 1.00 91.31 96 ILE A CA 1
ATOM 747 C C . ILE A 1 96 ? -11.202 11.443 12.587 1.00 91.31 96 ILE A C 1
ATOM 749 O O . ILE A 1 96 ? -10.859 11.433 11.407 1.00 91.31 96 ILE A O 1
ATOM 753 N N . LEU A 1 97 ? -10.486 10.826 13.535 1.00 90.19 97 LEU A N 1
ATOM 754 C CA . LEU A 1 97 ? -9.249 10.102 13.216 1.00 90.19 97 LEU A CA 1
ATOM 755 C C . LEU A 1 97 ? -9.496 8.926 12.265 1.00 90.19 97 LEU A C 1
ATOM 757 O O . LEU A 1 97 ? -8.713 8.718 11.344 1.00 90.19 97 LEU A O 1
ATOM 761 N N . ASP A 1 98 ? -10.571 8.163 12.465 1.00 91.12 98 ASP A N 1
ATOM 762 C CA . ASP A 1 98 ? -10.922 7.049 11.581 1.00 91.12 98 ASP A CA 1
ATOM 763 C C . ASP A 1 98 ? -11.200 7.556 10.153 1.00 91.12 98 ASP A C 1
ATOM 765 O O . ASP A 1 98 ? -10.720 6.964 9.186 1.00 91.12 98 ASP A O 1
ATOM 769 N N . MET A 1 99 ? -11.894 8.691 10.009 1.00 93.50 99 MET A N 1
ATOM 770 C CA . MET A 1 99 ? -12.138 9.314 8.705 1.00 93.50 99 MET A CA 1
ATOM 771 C C . MET A 1 99 ? -10.844 9.820 8.052 1.00 93.50 99 MET A C 1
ATOM 773 O O . MET A 1 99 ? -10.643 9.598 6.860 1.00 93.50 99 MET A O 1
ATOM 777 N N . LEU A 1 100 ? -9.945 10.445 8.820 1.00 94.81 100 LEU A N 1
ATOM 778 C CA . LEU A 1 100 ? -8.629 10.884 8.335 1.00 94.81 100 LEU A CA 1
ATOM 779 C C . LEU A 1 100 ? -7.761 9.706 7.877 1.00 94.81 100 LEU A C 1
ATOM 781 O O . LEU A 1 100 ? -7.075 9.792 6.863 1.00 94.81 100 LEU A O 1
ATOM 785 N N . ASN A 1 101 ? -7.806 8.587 8.594 1.00 93.62 101 ASN A N 1
ATOM 786 C CA . ASN A 1 101 ? -7.071 7.382 8.222 1.00 93.62 101 ASN A CA 1
ATOM 787 C C . ASN A 1 101 ? -7.631 6.742 6.945 1.00 93.62 101 ASN A C 1
ATOM 789 O O . ASN A 1 101 ? -6.860 6.325 6.080 1.00 93.62 101 ASN A O 1
ATOM 793 N N . ALA A 1 102 ? -8.958 6.711 6.794 1.00 93.00 102 ALA A N 1
ATOM 794 C CA . ALA A 1 102 ? -9.604 6.205 5.587 1.00 93.00 102 ALA A CA 1
ATOM 795 C C . ALA A 1 102 ? -9.253 7.051 4.351 1.00 93.00 102 ALA A C 1
ATOM 797 O O . ALA A 1 102 ? -8.931 6.503 3.294 1.00 93.00 102 ALA A O 1
ATOM 798 N N . THR A 1 103 ? -9.259 8.383 4.474 1.00 95.12 103 THR A N 1
ATOM 799 C CA . THR A 1 103 ? -8.870 9.272 3.368 1.00 95.12 103 THR A CA 1
ATOM 800 C C . THR A 1 103 ? -7.380 9.170 3.055 1.00 95.12 103 THR A C 1
ATOM 802 O O . THR A 1 103 ? -7.018 9.135 1.879 1.00 95.12 103 THR A O 1
ATOM 805 N N . LEU A 1 104 ? -6.522 9.047 4.072 1.00 95.12 104 LEU A N 1
ATOM 806 C CA . LEU A 1 104 ? -5.079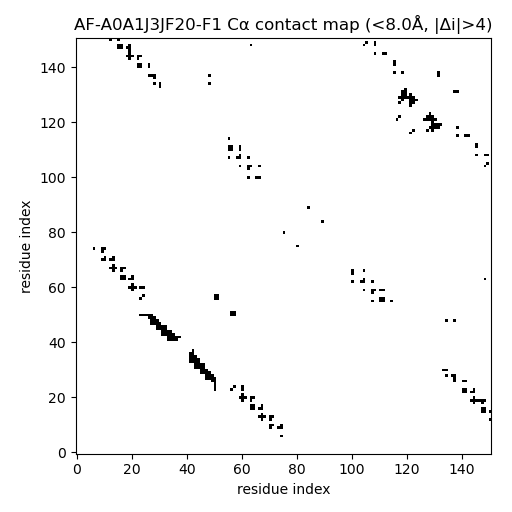 8.875 3.906 1.00 95.12 104 LEU A CA 1
ATOM 807 C C . LEU A 1 104 ? -4.734 7.588 3.144 1.00 95.12 104 LEU A C 1
ATOM 809 O O . LEU A 1 104 ? -3.982 7.636 2.168 1.00 95.12 104 LEU A O 1
ATOM 813 N N . VAL A 1 105 ? -5.297 6.445 3.552 1.00 95.19 105 VAL A N 1
ATOM 814 C CA . VAL A 1 105 ? -5.047 5.156 2.882 1.00 95.19 105 VAL A CA 1
ATOM 815 C C . VAL A 1 105 ? -5.634 5.150 1.480 1.00 95.19 105 VAL A C 1
ATOM 817 O O . VAL A 1 105 ? -4.957 4.704 0.560 1.00 95.19 105 VAL A O 1
ATOM 820 N N . SER A 1 106 ? -6.829 5.712 1.281 1.00 95.00 106 SER A N 1
ATOM 821 C CA . SER A 1 106 ? -7.426 5.840 -0.053 1.00 95.00 106 SER A CA 1
ATOM 822 C C . SER A 1 106 ? -6.560 6.692 -0.988 1.00 95.00 106 SER A C 1
ATOM 824 O O . SER A 1 106 ? -6.276 6.288 -2.116 1.00 95.00 106 SER A O 1
ATOM 826 N N . ALA A 1 107 ? -6.057 7.839 -0.520 1.00 95.94 107 ALA A N 1
ATOM 827 C CA . ALA A 1 107 ? -5.151 8.679 -1.300 1.00 95.94 107 ALA A CA 1
ATOM 828 C C . ALA A 1 107 ? -3.870 7.925 -1.685 1.00 95.94 107 ALA A C 1
ATOM 830 O O . ALA A 1 107 ? -3.444 7.962 -2.842 1.00 95.94 107 ALA A O 1
ATOM 831 N N . ALA A 1 108 ? -3.280 7.196 -0.736 1.00 95.56 108 ALA A N 1
ATOM 832 C CA . ALA A 1 108 ? -2.079 6.422 -0.994 1.00 95.56 108 ALA A CA 1
ATOM 833 C C . ALA A 1 108 ? -2.337 5.248 -1.951 1.00 95.56 108 ALA A C 1
ATOM 835 O O . ALA A 1 108 ? -1.574 5.048 -2.893 1.00 95.56 108 ALA A O 1
ATOM 836 N N . ALA A 1 109 ? -3.434 4.512 -1.770 1.00 95.38 109 ALA A N 1
ATOM 837 C CA . ALA A 1 109 ? -3.826 3.404 -2.633 1.00 95.38 109 ALA A CA 1
ATOM 838 C C . ALA A 1 109 ? -4.092 3.873 -4.071 1.00 95.38 109 ALA A C 1
ATOM 840 O O . ALA A 1 109 ? -3.612 3.252 -5.015 1.00 95.38 109 ALA A O 1
ATOM 841 N N . ASN A 1 110 ? -4.751 5.019 -4.258 1.00 95.06 110 ASN A N 1
ATOM 842 C CA . ASN A 1 110 ? -4.960 5.605 -5.585 1.00 95.06 110 ASN A CA 1
ATOM 843 C C . ASN A 1 110 ? -3.641 6.014 -6.262 1.00 95.06 110 ASN A C 1
ATOM 845 O O . ASN A 1 110 ? -3.467 5.792 -7.461 1.00 95.06 110 ASN A O 1
ATOM 849 N N . ALA A 1 111 ? -2.678 6.555 -5.507 1.00 95.19 111 ALA A N 1
ATOM 850 C CA . ALA A 1 111 ? -1.353 6.874 -6.042 1.00 95.19 111 ALA A CA 1
ATOM 851 C C . ALA A 1 111 ? -0.598 5.613 -6.504 1.00 95.19 111 ALA A C 1
ATOM 853 O O . ALA A 1 111 ? 0.023 5.608 -7.569 1.00 95.19 111 ALA A O 1
ATOM 854 N N . VAL A 1 112 ? -0.679 4.526 -5.730 1.00 94.38 112 VAL A N 1
ATOM 855 C CA . VAL A 1 112 ? -0.120 3.216 -6.105 1.00 94.38 112 VAL A CA 1
ATOM 856 C C . VAL A 1 112 ? -0.829 2.653 -7.327 1.00 94.38 112 VAL A C 1
ATOM 858 O O . VAL A 1 112 ? -0.153 2.187 -8.236 1.00 94.38 112 VAL A O 1
ATOM 861 N N . ALA A 1 113 ? -2.160 2.718 -7.375 1.00 94.50 113 ALA A N 1
ATOM 862 C CA . ALA A 1 113 ? -2.957 2.229 -8.495 1.00 94.50 113 ALA A CA 1
ATOM 863 C C . ALA A 1 113 ? -2.571 2.933 -9.803 1.00 94.50 113 ALA A C 1
ATOM 865 O O . ALA A 1 113 ? -2.361 2.276 -10.819 1.00 94.50 113 ALA A O 1
ATOM 866 N N . PHE A 1 114 ? -2.373 4.254 -9.763 1.00 93.44 114 PHE A N 1
ATOM 867 C CA . PHE A 1 114 ? -1.887 5.012 -10.914 1.00 93.44 114 PHE A CA 1
ATOM 868 C C . PHE A 1 114 ? -0.484 4.567 -11.356 1.00 93.44 114 PHE A C 1
ATOM 870 O O . PHE A 1 114 ? -0.238 4.349 -12.543 1.00 93.44 114 PHE A O 1
ATOM 877 N N . MET A 1 115 ? 0.439 4.376 -10.409 1.00 92.12 115 MET A N 1
ATOM 878 C CA . MET A 1 115 ? 1.782 3.874 -10.724 1.00 92.12 115 MET A CA 1
ATOM 879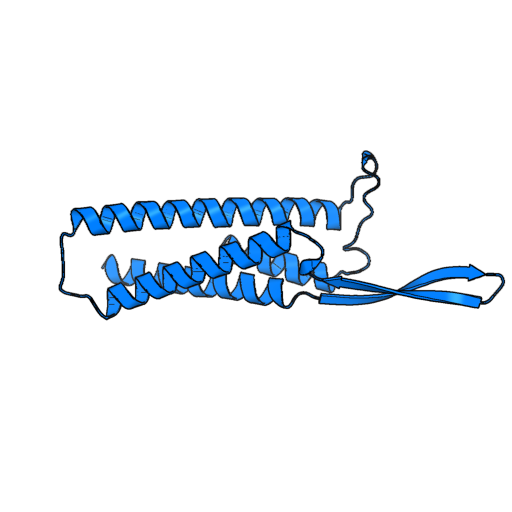 C C . MET A 1 115 ? 1.769 2.426 -11.227 1.00 92.12 115 MET A C 1
ATOM 881 O O . MET A 1 115 ? 2.575 2.074 -12.085 1.00 92.12 115 MET A O 1
ATOM 885 N N . ALA A 1 116 ? 0.855 1.590 -10.735 1.00 91.94 116 ALA A N 1
ATOM 886 C CA . ALA A 1 116 ? 0.661 0.225 -11.209 1.00 91.94 116 ALA A CA 1
ATOM 887 C C . ALA A 1 116 ? 0.141 0.212 -12.653 1.00 91.94 116 ALA A C 1
ATOM 889 O O . ALA A 1 116 ? 0.642 -0.551 -13.478 1.00 91.94 116 ALA A O 1
ATOM 890 N N . GLU A 1 117 ? -0.788 1.110 -12.984 1.00 92.19 117 GLU A N 1
ATOM 891 C CA . GLU A 1 117 ? -1.299 1.286 -14.343 1.00 92.19 117 GLU A CA 1
ATOM 892 C C . GLU A 1 117 ? -0.190 1.739 -15.304 1.00 92.19 117 GLU A C 1
ATOM 894 O O . GLU A 1 117 ? -0.002 1.146 -16.370 1.00 92.19 117 GLU A O 1
ATOM 899 N N . LEU A 1 118 ? 0.633 2.710 -14.892 1.00 92.38 118 LEU A N 1
ATOM 900 C CA . LEU A 1 118 ? 1.835 3.095 -15.639 1.00 92.38 118 LEU A CA 1
ATOM 901 C C . LEU A 1 118 ? 2.838 1.941 -15.764 1.00 92.38 118 LEU A C 1
ATOM 903 O O . LEU A 1 118 ? 3.453 1.769 -16.814 1.00 92.38 118 LEU A O 1
ATOM 907 N N . GLY A 1 119 ? 3.001 1.127 -14.721 1.00 90.00 119 GLY A N 1
ATOM 908 C CA . GLY A 1 119 ? 3.874 -0.044 -14.736 1.00 90.00 119 GLY A CA 1
ATOM 909 C C . GLY A 1 119 ? 3.416 -1.127 -15.716 1.00 90.00 119 GLY A C 1
ATOM 910 O O . GLY A 1 119 ? 4.258 -1.732 -16.387 1.00 90.00 119 GLY A O 1
ATOM 911 N N . LYS A 1 120 ? 2.101 -1.350 -15.827 1.00 91.50 120 LYS A N 1
ATOM 912 C CA . LYS A 1 120 ? 1.485 -2.386 -16.667 1.00 91.50 120 LYS A CA 1
ATOM 913 C C . LYS A 1 120 ? 1.328 -1.952 -18.124 1.00 91.50 120 LYS A C 1
ATOM 915 O O . LYS A 1 120 ? 1.697 -2.687 -19.038 1.00 91.50 120 LYS A O 1
ATOM 920 N N . ASN A 1 121 ? 0.795 -0.754 -18.348 1.00 93.00 121 ASN A N 1
ATOM 921 C CA . ASN A 1 121 ? 0.437 -0.280 -19.684 1.00 93.00 121 ASN A CA 1
ATOM 922 C C . ASN A 1 121 ? 1.469 0.683 -20.282 1.00 93.00 121 ASN A C 1
ATOM 924 O O . ASN A 1 121 ? 1.605 0.741 -21.508 1.00 93.00 121 ASN A O 1
ATOM 928 N N . GLY A 1 122 ? 2.268 1.350 -19.446 1.00 91.12 122 GLY A N 1
ATOM 929 C CA . GLY A 1 122 ? 3.194 2.390 -19.884 1.00 91.12 122 GLY A CA 1
ATOM 930 C C . GLY A 1 122 ? 2.468 3.632 -20.404 1.00 91.12 122 GLY A C 1
ATOM 931 O O . GLY A 1 122 ? 1.242 3.706 -20.445 1.00 91.12 122 GLY A O 1
ATOM 932 N N . ASN A 1 123 ? 3.234 4.628 -20.838 1.00 92.25 123 ASN A N 1
ATOM 933 C CA . ASN A 1 123 ? 2.704 5.815 -21.497 1.00 92.25 123 ASN A CA 1
ATOM 934 C C . ASN A 1 123 ? 3.670 6.276 -22.591 1.00 92.25 123 ASN A C 1
ATOM 936 O O . ASN A 1 123 ? 4.717 6.858 -22.310 1.00 92.25 123 ASN A O 1
ATOM 940 N N . LYS A 1 124 ? 3.292 6.052 -23.854 1.00 90.75 124 LYS A N 1
ATOM 941 C CA . LYS A 1 124 ? 4.114 6.414 -25.019 1.00 90.75 124 LYS A CA 1
ATOM 942 C C . LYS A 1 124 ? 4.364 7.923 -25.120 1.00 90.75 124 LYS A C 1
ATOM 944 O O . LYS A 1 124 ? 5.473 8.318 -25.465 1.00 90.75 124 LYS A O 1
ATOM 949 N N . HIS A 1 125 ? 3.378 8.753 -24.771 1.00 92.12 125 HIS A N 1
ATOM 950 C CA . HIS A 1 125 ? 3.495 10.215 -24.830 1.00 92.12 125 HIS A CA 1
ATOM 951 C C . HIS A 1 125 ? 4.495 10.743 -23.796 1.00 92.12 125 HIS A C 1
ATOM 953 O O . HIS A 1 125 ? 5.285 11.631 -24.095 1.00 92.12 125 HIS A O 1
ATOM 959 N N . ALA A 1 126 ? 4.516 10.139 -22.605 1.00 89.44 126 ALA A N 1
ATOM 960 C CA . ALA A 1 126 ? 5.473 10.461 -21.546 1.00 89.44 126 ALA A CA 1
ATOM 961 C C . ALA A 1 126 ? 6.793 9.667 -21.646 1.00 89.44 126 ALA A C 1
ATOM 963 O O . ALA A 1 126 ? 7.625 9.757 -20.747 1.00 89.44 126 ALA A O 1
ATOM 964 N N . LYS A 1 127 ? 6.984 8.863 -22.708 1.00 89.31 127 LYS A N 1
ATOM 965 C CA . LYS A 1 127 ? 8.111 7.921 -22.877 1.00 89.31 127 LYS A CA 1
ATOM 966 C C . LYS A 1 127 ? 8.304 6.964 -21.688 1.00 89.31 127 LYS A C 1
ATOM 968 O O . LYS A 1 127 ? 9.417 6.524 -21.403 1.00 89.31 127 LYS A O 1
ATOM 973 N N . TRP A 1 128 ? 7.214 6.612 -21.011 1.00 89.06 128 TRP A N 1
ATOM 974 C CA . TRP A 1 128 ? 7.215 5.662 -19.907 1.00 89.06 128 TRP A CA 1
ATOM 975 C C . TRP A 1 128 ? 7.052 4.238 -20.437 1.00 89.06 128 TRP A C 1
ATOM 977 O O . TRP A 1 128 ? 6.004 3.877 -20.978 1.00 89.06 128 TRP A O 1
ATOM 987 N N . ASN A 1 129 ? 8.090 3.421 -20.278 1.00 87.88 129 ASN A N 1
ATOM 988 C CA . ASN A 1 129 ? 8.080 2.026 -20.713 1.00 87.88 129 ASN A CA 1
ATOM 989 C C . ASN A 1 129 ? 7.372 1.122 -19.700 1.00 87.88 129 ASN A C 1
ATOM 991 O O . ASN A 1 129 ? 7.400 1.378 -18.498 1.00 87.88 129 ASN A O 1
ATOM 995 N N . LYS A 1 130 ? 6.788 0.025 -20.190 1.00 88.56 130 LYS A N 1
ATOM 996 C CA . LYS A 1 130 ? 6.208 -1.018 -19.340 1.00 88.56 130 LYS A CA 1
ATOM 997 C C . LYS A 1 130 ? 7.290 -1.667 -18.477 1.00 88.56 130 LYS A C 1
ATOM 999 O O . LYS A 1 130 ? 8.354 -2.040 -18.977 1.00 8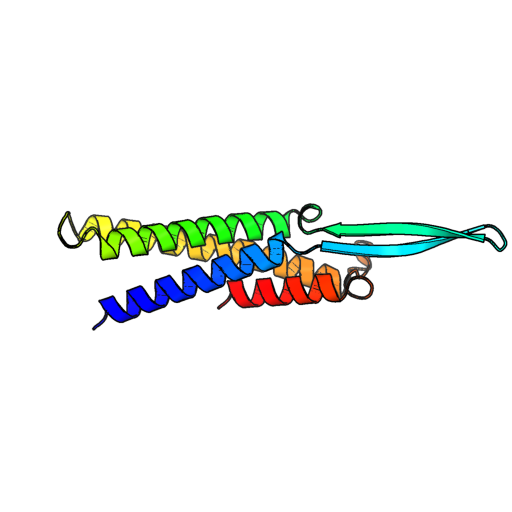8.56 130 LYS A O 1
ATOM 1004 N N . ILE A 1 131 ? 7.000 -1.803 -17.188 1.00 86.81 131 ILE A N 1
ATOM 1005 C CA . ILE A 1 131 ? 7.902 -2.378 -16.183 1.00 86.81 131 ILE A CA 1
ATOM 1006 C C . ILE A 1 131 ? 7.469 -3.809 -15.852 1.00 86.81 131 ILE A C 1
ATOM 1008 O O . ILE A 1 131 ? 8.320 -4.694 -15.748 1.00 86.81 131 ILE A O 1
ATOM 1012 N N . CYS A 1 132 ? 6.160 -4.058 -15.757 1.00 86.81 132 CYS A N 1
ATOM 1013 C CA . CYS A 1 132 ? 5.626 -5.351 -15.323 1.00 86.81 132 CYS A CA 1
ATOM 1014 C C . CYS A 1 132 ? 5.911 -6.505 -16.292 1.00 86.81 132 CYS A C 1
ATOM 1016 O O . CYS A 1 132 ? 5.984 -7.645 -15.851 1.00 86.81 132 CYS A O 1
ATOM 1018 N N . ASP A 1 133 ? 6.179 -6.224 -17.573 1.00 86.38 133 ASP A N 1
ATOM 1019 C CA . ASP A 1 133 ? 6.606 -7.247 -18.542 1.00 86.38 133 ASP A CA 1
ATOM 1020 C C . ASP A 1 133 ? 7.961 -7.877 -18.164 1.00 86.38 133 ASP A C 1
ATOM 1022 O O . ASP A 1 133 ? 8.254 -9.010 -18.541 1.00 86.38 133 ASP A O 1
ATOM 1026 N N . ARG A 1 134 ? 8.812 -7.141 -17.432 1.00 83.44 134 ARG A N 1
ATOM 1027 C CA . ARG A 1 134 ? 10.151 -7.603 -17.026 1.00 83.44 134 ARG A CA 1
ATOM 1028 C C . ARG A 1 134 ? 10.261 -7.946 -15.542 1.00 83.44 134 ARG A C 1
ATOM 1030 O O . ARG A 1 134 ? 11.122 -8.745 -15.179 1.00 83.44 134 ARG A O 1
ATOM 1037 N N . PHE A 1 135 ? 9.422 -7.330 -14.714 1.00 85.50 135 PHE A N 1
ATOM 1038 C CA . PHE A 1 135 ? 9.386 -7.486 -13.260 1.00 85.50 135 PHE A CA 1
ATOM 1039 C C . PHE A 1 135 ? 7.990 -7.951 -12.820 1.00 85.50 135 PHE A C 1
ATOM 1041 O O . PHE A 1 135 ? 7.255 -7.231 -12.140 1.00 85.50 135 PHE A O 1
ATOM 1048 N N . ALA A 1 136 ? 7.586 -9.129 -13.300 1.00 86.88 136 ALA A N 1
ATOM 1049 C CA . ALA A 1 136 ? 6.242 -9.657 -13.077 1.00 86.88 136 ALA A CA 1
ATOM 1050 C C . ALA A 1 136 ? 5.978 -9.912 -11.585 1.00 86.88 136 ALA A C 1
ATOM 1052 O O . ALA A 1 136 ? 4.983 -9.435 -11.051 1.00 86.88 136 ALA A O 1
ATOM 1053 N N . THR A 1 137 ? 6.916 -10.557 -10.882 1.00 87.19 137 THR A N 1
ATOM 1054 C CA . THR A 1 137 ? 6.775 -10.860 -9.449 1.00 87.19 137 THR A CA 1
ATOM 1055 C C . THR A 1 137 ? 6.667 -9.590 -8.607 1.00 87.19 137 THR A C 1
ATOM 1057 O O . THR A 1 137 ? 5.847 -9.521 -7.692 1.00 87.19 137 THR A O 1
ATOM 1060 N N . TYR A 1 138 ? 7.448 -8.559 -8.935 1.00 87.25 138 TYR A N 1
ATOM 1061 C CA . TYR A 1 138 ? 7.343 -7.251 -8.296 1.00 87.25 138 TYR A CA 1
ATOM 1062 C C . TYR A 1 138 ? 5.949 -6.637 -8.469 1.00 87.25 138 TYR A C 1
ATOM 1064 O O . TYR A 1 138 ? 5.375 -6.105 -7.515 1.00 87.25 138 TYR A O 1
ATOM 1072 N N . CYS A 1 139 ? 5.392 -6.709 -9.679 1.00 90.50 139 CYS A N 1
ATOM 1073 C CA . CYS A 1 139 ? 4.065 -6.174 -9.956 1.00 90.50 139 CYS A CA 1
ATOM 1074 C C . CYS A 1 139 ? 2.947 -6.996 -9.303 1.00 90.50 139 CYS A C 1
ATOM 1076 O O . CYS A 1 139 ? 2.009 -6.401 -8.777 1.00 90.50 139 CYS A O 1
ATOM 1078 N N . ASP A 1 140 ? 3.070 -8.323 -9.251 1.00 91.88 140 ASP A N 1
ATOM 1079 C CA . ASP A 1 140 ? 2.090 -9.203 -8.606 1.00 91.88 140 ASP A CA 1
ATOM 1080 C C . ASP A 1 140 ? 2.038 -8.972 -7.089 1.00 91.88 140 ASP A C 1
ATOM 1082 O O . ASP A 1 140 ? 0.958 -8.813 -6.517 1.00 91.88 140 ASP A O 1
ATOM 1086 N N . HIS A 1 141 ? 3.198 -8.857 -6.431 1.00 90.81 141 HIS A N 1
ATOM 1087 C CA . HIS A 1 141 ? 3.260 -8.483 -5.015 1.00 90.81 141 HIS A CA 1
ATOM 1088 C C . HIS A 1 141 ? 2.681 -7.083 -4.768 1.00 90.81 141 HIS A C 1
ATOM 1090 O O . HIS A 1 141 ? 1.937 -6.881 -3.807 1.00 90.81 141 HIS A O 1
ATOM 1096 N N . GLY A 1 142 ? 2.981 -6.119 -5.646 1.00 90.00 142 GLY A N 1
ATOM 1097 C CA . GLY A 1 142 ? 2.424 -4.769 -5.566 1.00 90.00 142 GLY A CA 1
ATOM 1098 C C . GLY A 1 142 ? 0.897 -4.749 -5.700 1.00 90.00 142 GLY A C 1
ATOM 1099 O O . GLY A 1 142 ? 0.225 -4.060 -4.934 1.00 90.00 142 GLY A O 1
ATOM 1100 N N . ALA A 1 143 ? 0.345 -5.545 -6.618 1.00 91.25 143 ALA A N 1
ATOM 1101 C CA . ALA A 1 143 ? -1.094 -5.704 -6.797 1.00 91.25 143 ALA A CA 1
ATOM 1102 C C . ALA A 1 143 ? -1.749 -6.374 -5.579 1.00 91.25 143 ALA A C 1
ATOM 1104 O O . ALA A 1 143 ? -2.782 -5.903 -5.107 1.00 91.25 143 ALA A O 1
ATOM 1105 N N . GLY A 1 144 ? -1.126 -7.416 -5.019 1.00 90.44 144 GLY A N 1
ATOM 1106 C CA . GLY A 1 144 ? -1.605 -8.068 -3.797 1.00 90.44 144 GLY A CA 1
ATOM 1107 C C . GLY A 1 144 ? -1.649 -7.116 -2.599 1.00 90.44 144 GLY A C 1
ATOM 1108 O O . GLY A 1 144 ? -2.653 -7.056 -1.890 1.00 90.44 144 GLY A O 1
ATOM 1109 N N . ALA A 1 145 ? -0.599 -6.310 -2.412 1.00 92.06 145 ALA A N 1
ATOM 1110 C CA . ALA A 1 145 ? -0.573 -5.273 -1.383 1.00 92.06 145 ALA A CA 1
ATOM 1111 C C . ALA A 1 145 ? -1.674 -4.220 -1.587 1.00 92.06 145 ALA A C 1
ATOM 1113 O O . ALA A 1 145 ? -2.307 -3.802 -0.620 1.00 92.06 145 ALA A O 1
ATOM 1114 N N . LEU A 1 146 ? -1.931 -3.815 -2.834 1.00 92.75 146 LEU A N 1
ATOM 1115 C CA . LEU A 1 146 ? -2.987 -2.860 -3.160 1.00 92.75 146 LEU A CA 1
ATOM 1116 C C . LEU A 1 146 ? -4.378 -3.410 -2.820 1.00 92.75 146 LEU A C 1
ATOM 1118 O O . LEU A 1 146 ? -5.162 -2.719 -2.176 1.00 92.75 146 LEU A O 1
ATOM 1122 N N . VAL A 1 147 ? -4.666 -4.659 -3.202 1.00 92.56 147 VAL A N 1
ATOM 1123 C CA . VAL A 1 147 ? -5.933 -5.333 -2.871 1.00 92.56 147 VAL A CA 1
ATOM 1124 C C . VAL A 1 147 ? -6.123 -5.412 -1.357 1.00 92.56 147 VAL A C 1
ATOM 1126 O O . VAL A 1 147 ? -7.206 -5.107 -0.868 1.00 92.56 147 VAL A O 1
ATOM 1129 N N . ALA A 1 148 ? -5.070 -5.751 -0.609 1.00 90.12 148 ALA A N 1
ATOM 1130 C CA . ALA A 1 148 ? -5.127 -5.814 0.848 1.00 90.12 148 ALA A CA 1
ATOM 1131 C C . ALA A 1 148 ? -5.425 -4.453 1.504 1.00 90.12 148 ALA A C 1
ATOM 1133 O O . ALA A 1 148 ? -6.079 -4.423 2.537 1.00 90.12 148 ALA A O 1
ATOM 1134 N N . ALA A 1 149 ? -4.990 -3.333 0.921 1.00 89.88 149 ALA A N 1
ATOM 1135 C CA . ALA A 1 149 ? -5.289 -2.004 1.464 1.00 89.88 149 ALA A CA 1
ATOM 1136 C C . ALA A 1 149 ? -6.714 -1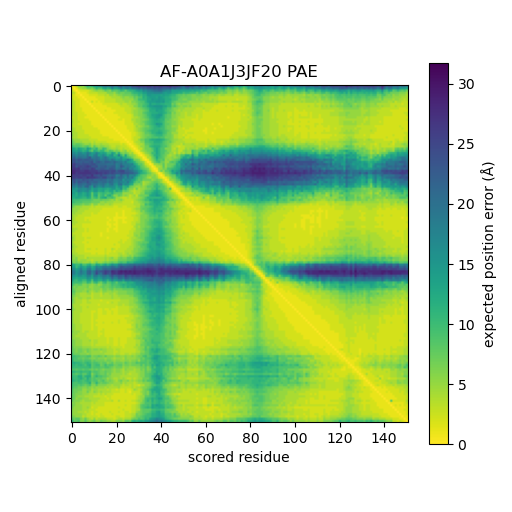.504 1.165 1.00 89.88 149 ALA A C 1
ATOM 1138 O O . ALA A 1 149 ? -7.182 -0.592 1.844 1.00 89.88 149 ALA A O 1
ATOM 1139 N N . PHE A 1 150 ? -7.391 -2.065 0.158 1.00 85.19 150 PHE A N 1
ATOM 1140 C CA . PHE A 1 150 ? -8.794 -1.758 -0.152 1.00 85.19 150 PHE A CA 1
ATOM 1141 C C . PHE A 1 150 ? -9.801 -2.677 0.560 1.00 85.19 150 PHE A C 1
ATOM 1143 O O . PHE A 1 150 ? -11.000 -2.399 0.495 1.00 85.19 150 PHE A O 1
ATOM 1150 N N . ALA A 1 151 ? -9.333 -3.760 1.187 1.00 78.50 151 ALA A N 1
ATOM 1151 C CA . ALA A 1 151 ? -10.151 -4.711 1.941 1.00 78.50 151 ALA A CA 1
ATOM 1152 C C . ALA A 1 151 ? -10.514 -4.170 3.332 1.00 78.50 151 ALA A C 1
ATOM 1154 O O . ALA A 1 151 ? -11.702 -4.302 3.706 1.00 78.50 151 ALA A O 1
#

Organism: Noccaea caerulescens (NCBI:txid107243)

Mean predicted aligned error: 7.28 Å

pLDDT: mean 85.27, std 11.1, range [50.94, 96.25]

Secondary structure (DSSP, 8-state):
-HHHHHHHHHHHHHHHHHHHHHHHHT-EEEEEEEEEEETTEEEEEEEEEEGGGSHHHHHHHHHHHHHHHHHHHHHHHHHH-SS-S-HHHHHHHHHHHHHHHHHHHHHHHHHHHHHHHHHHH-BTTTTB--STTT-HHHHHHHHHHHHHHH-

Sequence (151 aa):
KSWKLLLGLRIFAFVATLAAAIVMSLNKETKTFVVATIGTIPIKATLTAKFQHTPAFVFFVIANVMVSFHNLLMIALQIFSRKLENKGFRLLSVAILDMLNATLVSAAANAVAFMAELGKNGNKHAKWNKICDRFATYCDHGAGALVAAFA

Nearest PDB structures (foldseek):
  9cmi-assembly1_A  TM=4.373E-01  e=1.031E+00  Homo sapiens
  8ikh-assembly1_R  TM=3.457E-01  e=1.277E+00  Homo sapiens
  7w7e-assembly1_R  TM=4.006E-01  e=3.009E+00  Homo sapiens
  7vv4-assembly1_R  TM=4.016E-01  e=4.378E+00  Homo sapiens